Protein AF-A0A7S0TSA9-F1 (afdb_monomer_lite)

Structure (mmCIF, N/CA/C/O backbone):
data_AF-A0A7S0TSA9-F1
#
_entry.id   AF-A0A7S0TSA9-F1
#
loop_
_atom_site.group_PDB
_atom_site.id
_atom_site.type_symbol
_atom_site.label_atom_id
_atom_site.label_alt_id
_atom_site.label_comp_id
_atom_site.label_asym_id
_atom_site.label_entity_id
_atom_site.label_seq_id
_atom_site.pdbx_PDB_ins_code
_atom_site.Cartn_x
_atom_site.Cartn_y
_atom_site.Cartn_z
_atom_site.occupancy
_atom_site.B_iso_or_equiv
_atom_site.auth_seq_id
_atom_site.auth_comp_id
_atom_site.auth_asym_id
_atom_site.auth_atom_id
_atom_site.pdbx_PDB_model_num
ATOM 1 N N . MET A 1 1 ? -2.726 3.132 -4.746 1.00 68.69 1 MET A N 1
ATOM 2 C CA . MET A 1 1 ? -2.697 1.958 -3.833 1.00 68.69 1 MET A CA 1
ATOM 3 C C . MET A 1 1 ? -2.967 2.299 -2.357 1.00 68.69 1 MET A C 1
ATOM 5 O O . MET A 1 1 ? -4.129 2.486 -2.063 1.00 68.69 1 MET A O 1
ATOM 9 N N . VAL A 1 2 ? -2.016 2.410 -1.409 1.00 69.56 2 VAL A N 1
ATOM 10 C CA . VAL A 1 2 ? -2.379 2.446 0.046 1.00 69.56 2 VAL A CA 1
ATOM 11 C C . VAL A 1 2 ? -3.262 3.643 0.455 1.00 69.56 2 VAL A C 1
ATOM 13 O O . VAL A 1 2 ? -4.242 3.458 1.173 1.00 69.56 2 VAL A O 1
ATOM 16 N N . ARG A 1 3 ? -2.975 4.854 -0.052 1.00 72.69 3 ARG A N 1
ATOM 17 C CA . ARG A 1 3 ? -3.843 6.045 0.113 1.00 72.69 3 ARG A CA 1
ATOM 18 C C . ARG A 1 3 ? -5.207 5.902 -0.573 1.00 72.69 3 ARG A C 1
ATOM 20 O O . ARG A 1 3 ? -6.188 6.467 -0.118 1.00 72.69 3 ARG A O 1
ATOM 27 N N . ASP A 1 4 ? -5.217 5.159 -1.669 1.00 67.19 4 ASP A N 1
ATOM 28 C CA . ASP A 1 4 ? -6.322 4.979 -2.614 1.00 67.19 4 ASP A CA 1
ATOM 29 C C . ASP A 1 4 ? -7.367 4.004 -2.048 1.00 67.19 4 ASP A C 1
ATOM 31 O O . ASP A 1 4 ? -8.553 4.297 -1.993 1.00 67.19 4 ASP A O 1
ATOM 35 N N . ALA A 1 5 ? -6.893 2.887 -1.491 1.00 70.94 5 ALA A N 1
ATOM 36 C CA . ALA A 1 5 ? -7.697 1.837 -0.874 1.00 70.94 5 ALA A CA 1
ATOM 37 C C . ALA A 1 5 ? -8.205 2.177 0.542 1.00 70.94 5 ALA A C 1
ATOM 39 O O . ALA A 1 5 ? -8.521 1.275 1.316 1.00 70.94 5 ALA A O 1
ATOM 40 N N . GLY A 1 6 ? -8.205 3.459 0.930 1.00 75.31 6 GLY A N 1
ATOM 41 C CA . GLY A 1 6 ? -8.644 3.910 2.257 1.00 75.31 6 GLY A CA 1
ATOM 42 C C . GLY A 1 6 ? -7.905 3.252 3.433 1.00 75.31 6 GLY A C 1
ATOM 43 O O . GLY A 1 6 ? -8.433 3.193 4.541 1.00 75.31 6 GLY A O 1
ATOM 44 N N . LEU A 1 7 ? -6.701 2.705 3.212 1.00 77.25 7 LEU A N 1
ATOM 45 C CA . LEU A 1 7 ? -5.984 1.934 4.233 1.00 77.25 7 LEU A CA 1
ATOM 46 C C . LEU A 1 7 ? -5.234 2.813 5.239 1.00 77.25 7 LEU A C 1
ATOM 48 O O . LEU A 1 7 ? -4.890 2.313 6.312 1.00 77.25 7 LEU A O 1
ATOM 52 N N . LEU A 1 8 ? -5.007 4.091 4.931 1.00 82.12 8 LEU A N 1
ATOM 53 C CA . LEU A 1 8 ? -4.380 5.037 5.854 1.00 82.12 8 LEU A CA 1
ATOM 54 C C . LEU A 1 8 ? -5.246 5.289 7.092 1.00 82.12 8 LEU A C 1
ATOM 56 O O . LEU A 1 8 ? -6.473 5.263 7.039 1.00 82.12 8 LEU A O 1
ATOM 60 N N . ASP A 1 9 ? -4.579 5.509 8.216 1.00 80.31 9 ASP A N 1
ATOM 61 C CA . ASP A 1 9 ? -5.168 5.622 9.549 1.00 80.31 9 ASP A CA 1
ATOM 62 C C . ASP A 1 9 ? -4.162 6.328 10.491 1.00 80.31 9 ASP A C 1
ATOM 64 O O . ASP A 1 9 ? -3.017 6.581 10.109 1.00 80.31 9 ASP A O 1
ATOM 68 N N . LYS A 1 10 ? -4.554 6.634 11.733 1.00 81.00 10 LYS A N 1
ATOM 69 C CA . LYS A 1 10 ? -3.650 7.153 12.774 1.00 81.00 10 LYS A CA 1
ATOM 70 C C . LYS A 1 10 ? -2.476 6.205 13.076 1.00 81.00 10 LYS A C 1
ATOM 72 O O . LYS A 1 10 ? -1.403 6.691 13.420 1.00 81.00 10 LYS A O 1
ATOM 77 N N . LEU A 1 11 ? -2.662 4.887 12.941 1.00 79.75 11 LEU A N 1
ATOM 78 C CA . LEU A 1 11 ? -1.613 3.870 13.115 1.00 79.75 11 LEU A CA 1
ATOM 79 C C . LEU A 1 11 ? -0.845 3.587 11.814 1.00 79.75 11 LEU A C 1
ATOM 81 O O . LEU A 1 11 ? 0.344 3.283 11.862 1.00 79.75 11 LEU A O 1
ATOM 85 N N . LEU A 1 12 ? -1.508 3.695 10.655 1.00 83.44 12 LEU A N 1
ATOM 86 C CA . LEU A 1 12 ? -0.891 3.544 9.333 1.00 83.44 12 LEU A CA 1
ATOM 87 C C . LEU A 1 12 ? -0.818 4.897 8.614 1.00 83.44 12 LEU A C 1
ATOM 89 O O . LEU A 1 12 ? -1.610 5.197 7.717 1.00 83.44 12 LEU A O 1
ATOM 93 N N . THR A 1 13 ? 0.150 5.715 9.018 1.00 86.31 13 THR A N 1
ATOM 94 C CA . THR A 1 13 ? 0.444 7.001 8.372 1.00 86.31 13 THR A CA 1
ATOM 95 C C . THR A 1 13 ? 1.220 6.807 7.062 1.00 86.31 13 THR A C 1
ATOM 97 O O . THR A 1 13 ? 1.778 5.741 6.806 1.00 86.31 13 THR A O 1
ATOM 100 N N . MET A 1 14 ? 1.318 7.851 6.230 1.00 84.94 14 MET A N 1
ATOM 101 C CA . MET A 1 14 ? 2.156 7.811 5.017 1.00 84.94 14 MET A CA 1
ATOM 102 C C . MET A 1 14 ? 3.634 7.516 5.341 1.00 84.94 14 MET A C 1
ATOM 104 O O . MET A 1 14 ? 4.284 6.786 4.599 1.00 84.94 14 MET A O 1
ATOM 108 N N . THR A 1 15 ? 4.140 8.017 6.473 1.00 88.81 15 THR A N 1
ATOM 109 C CA . THR A 1 15 ? 5.502 7.746 6.959 1.00 88.81 15 THR A CA 1
ATOM 110 C C . THR A 1 15 ? 5.688 6.278 7.344 1.00 88.81 15 THR A C 1
ATOM 112 O O . THR A 1 15 ? 6.703 5.678 7.013 1.00 88.81 15 THR A O 1
ATOM 115 N N . GLU A 1 16 ? 4.695 5.662 7.990 1.00 86.00 16 GLU A N 1
ATOM 116 C CA . GLU A 1 16 ? 4.720 4.228 8.319 1.00 86.00 16 GLU A CA 1
ATOM 117 C C . GLU A 1 16 ? 4.718 3.350 7.059 1.00 86.00 16 GLU A C 1
ATOM 119 O O . GLU A 1 16 ? 5.409 2.334 7.014 1.00 86.00 16 GLU A O 1
ATOM 124 N N . VAL A 1 17 ? 4.001 3.758 6.007 1.00 87.19 17 VAL A N 1
ATOM 125 C CA . VAL A 1 17 ? 4.020 3.067 4.706 1.00 87.19 17 VAL A CA 1
ATOM 126 C C . VAL A 1 17 ? 5.401 3.152 4.046 1.00 87.19 17 VAL A C 1
ATOM 128 O O . VAL A 1 17 ? 5.871 2.145 3.516 1.00 87.19 17 VAL A O 1
ATOM 131 N N . ASP A 1 18 ? 6.078 4.303 4.114 1.00 86.81 18 ASP A N 1
ATOM 132 C CA . ASP A 1 18 ? 7.449 4.455 3.600 1.00 86.81 18 ASP A CA 1
ATOM 133 C C . ASP A 1 18 ? 8.474 3.641 4.412 1.00 86.81 18 ASP A C 1
ATOM 135 O O . ASP A 1 18 ? 9.325 2.962 3.836 1.00 86.81 18 ASP A O 1
ATOM 139 N N . LEU A 1 19 ? 8.335 3.598 5.742 1.00 89.56 19 LEU A N 1
ATOM 140 C CA . LEU A 1 19 ? 9.158 2.749 6.612 1.00 89.56 19 LEU A CA 1
ATOM 141 C C . LEU A 1 19 ? 8.955 1.251 6.328 1.00 89.56 19 LEU A C 1
ATOM 143 O O . LEU A 1 19 ? 9.921 0.489 6.364 1.00 89.56 19 LEU A O 1
ATOM 147 N N . ILE A 1 20 ? 7.729 0.815 6.016 1.00 89.81 20 ILE A N 1
ATOM 148 C CA . ILE A 1 20 ? 7.450 -0.565 5.587 1.00 89.81 20 ILE A CA 1
ATOM 149 C C . ILE A 1 20 ? 8.078 -0.836 4.212 1.00 89.81 20 ILE A C 1
ATOM 151 O O . ILE A 1 20 ? 8.784 -1.832 4.061 1.00 89.81 20 ILE A O 1
ATOM 155 N N . PHE A 1 21 ? 7.905 0.059 3.233 1.00 87.56 21 PHE A N 1
ATOM 156 C CA . PHE A 1 21 ? 8.547 -0.054 1.915 1.00 87.56 21 PHE A CA 1
ATOM 157 C C . PHE A 1 21 ? 10.079 -0.132 2.026 1.00 87.56 21 PHE A C 1
ATOM 159 O O . PHE A 1 21 ? 10.722 -0.955 1.373 1.00 87.56 21 PHE A O 1
ATOM 166 N N . THR A 1 22 ? 10.662 0.682 2.907 1.00 88.75 22 THR A N 1
ATOM 167 C CA . THR A 1 22 ? 12.103 0.731 3.161 1.00 88.75 22 THR A CA 1
ATOM 168 C C . THR A 1 22 ? 12.631 -0.496 3.913 1.00 88.75 22 THR A C 1
ATOM 170 O O . THR A 1 22 ? 13.815 -0.796 3.785 1.00 88.75 22 THR A O 1
ATOM 173 N N . ARG A 1 23 ? 11.777 -1.247 4.625 1.00 88.38 23 ARG A N 1
ATOM 174 C CA . ARG A 1 23 ? 12.129 -2.547 5.226 1.00 88.38 23 ARG A CA 1
ATOM 175 C C . ARG A 1 23 ? 12.108 -3.708 4.231 1.00 88.38 23 ARG A C 1
ATOM 177 O O . ARG A 1 23 ? 12.999 -4.543 4.300 1.00 88.38 23 ARG A O 1
ATOM 184 N N . VAL A 1 24 ? 11.125 -3.765 3.328 1.00 89.31 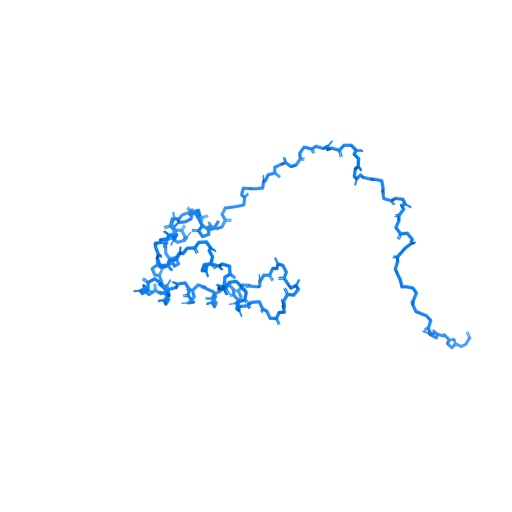24 VAL A N 1
ATOM 185 C CA . VAL A 1 24 ? 10.964 -4.915 2.408 1.00 89.31 24 VAL A CA 1
ATOM 186 C C . VAL A 1 24 ? 11.846 -4.834 1.154 1.00 89.31 24 VAL A C 1
ATOM 188 O O . VAL A 1 24 ? 12.058 -5.841 0.475 1.00 89.31 24 VAL A O 1
ATOM 191 N N . LYS A 1 25 ? 12.366 -3.649 0.795 1.00 86.44 25 LYS A N 1
ATOM 192 C CA . LYS A 1 25 ? 13.327 -3.515 -0.315 1.00 86.44 25 LYS A CA 1
ATOM 193 C C . LYS A 1 25 ? 14.679 -4.121 0.083 1.00 86.44 25 LYS A C 1
ATOM 195 O O . LYS A 1 25 ? 15.231 -3.790 1.126 1.00 86.44 25 LYS A O 1
ATOM 200 N N . THR A 1 26 ? 15.243 -4.985 -0.760 1.00 80.56 26 THR A N 1
ATOM 201 C CA . THR A 1 26 ? 16.493 -5.711 -0.456 1.00 80.56 26 THR A CA 1
ATOM 202 C C . THR A 1 26 ? 17.752 -4.870 -0.661 1.00 80.56 26 THR A C 1
ATOM 204 O O . THR A 1 26 ? 18.837 -5.278 -0.258 1.00 80.56 26 THR A O 1
ATOM 207 N N . SER A 1 27 ? 17.634 -3.683 -1.262 1.00 80.06 27 SER A N 1
ATOM 208 C CA . SER A 1 27 ? 18.714 -2.698 -1.330 1.00 80.06 27 SER A CA 1
ATOM 209 C C . SER A 1 27 ? 18.170 -1.275 -1.244 1.00 80.06 27 SER A C 1
ATOM 211 O O . SER A 1 27 ? 17.156 -0.944 -1.863 1.00 80.06 27 SER A O 1
ATOM 213 N N . SER A 1 28 ? 18.874 -0.403 -0.516 1.00 72.50 28 SER A N 1
ATOM 214 C CA . SER A 1 28 ? 18.513 1.007 -0.317 1.00 72.50 28 SER A CA 1
ATOM 215 C C . SER A 1 28 ? 18.241 1.759 -1.624 1.00 72.50 28 SER A C 1
ATOM 217 O O . SER A 1 28 ? 17.332 2.593 -1.664 1.00 72.50 28 SER A O 1
ATOM 219 N N . SER A 1 29 ? 18.980 1.420 -2.686 1.00 77.69 29 SER A N 1
ATOM 220 C CA . SER A 1 29 ? 18.908 2.036 -4.018 1.00 77.69 29 SER A CA 1
ATOM 221 C C . SER A 1 29 ? 17.734 1.550 -4.880 1.00 77.69 29 SER A C 1
ATOM 223 O O . SER A 1 29 ? 17.458 2.145 -5.924 1.00 77.69 29 SER A O 1
ATOM 225 N N . GLN A 1 30 ? 17.024 0.488 -4.481 1.00 78.75 30 GLN A N 1
ATOM 226 C CA . GLN A 1 30 ? 15.856 -0.002 -5.216 1.00 78.75 30 GLN A CA 1
ATOM 227 C C . GLN A 1 30 ? 14.673 0.967 -5.068 1.00 78.75 30 GLN A C 1
ATOM 229 O O . GLN A 1 30 ? 14.189 1.237 -3.970 1.00 78.75 30 GLN A O 1
ATOM 234 N N . ARG A 1 31 ? 14.172 1.456 -6.209 1.00 81.38 31 ARG A N 1
ATOM 235 C CA . ARG A 1 31 ? 12.978 2.321 -6.315 1.00 81.38 31 ARG A CA 1
ATOM 236 C C . ARG A 1 31 ? 11.679 1.538 -6.570 1.00 81.38 31 ARG A C 1
ATOM 238 O O . ARG A 1 31 ? 10.639 2.133 -6.833 1.00 81.38 31 ARG A O 1
ATOM 245 N N . ARG A 1 32 ? 11.745 0.204 -6.562 1.00 81.00 32 ARG A N 1
ATOM 246 C CA . ARG A 1 32 ? 10.651 -0.739 -6.842 1.00 81.00 32 ARG A CA 1
ATOM 247 C C . ARG A 1 32 ? 10.822 -1.989 -5.982 1.00 81.00 32 ARG A C 1
ATOM 249 O O . ARG A 1 32 ? 11.948 -2.332 -5.637 1.00 81.00 32 ARG A O 1
ATOM 256 N N . ILE A 1 33 ? 9.714 -2.669 -5.705 1.00 83.38 33 ILE A N 1
ATOM 257 C CA . ILE A 1 33 ? 9.664 -3.963 -5.013 1.00 83.38 33 ILE A CA 1
ATOM 258 C C . ILE A 1 33 ? 8.970 -4.999 -5.906 1.00 83.38 33 ILE A C 1
ATOM 260 O O . ILE A 1 33 ? 8.102 -4.648 -6.708 1.00 83.38 33 ILE A O 1
ATOM 264 N N . ALA A 1 34 ? 9.364 -6.264 -5.783 1.00 85.06 34 ALA A N 1
ATOM 265 C CA . ALA A 1 34 ? 8.738 -7.394 -6.463 1.00 85.06 34 ALA A CA 1
ATOM 266 C C . ALA A 1 34 ? 7.450 -7.847 -5.748 1.00 85.06 34 ALA A C 1
ATOM 268 O O . ALA A 1 34 ? 7.196 -7.487 -4.598 1.00 85.06 34 ALA A O 1
ATOM 269 N N . TYR A 1 35 ? 6.650 -8.693 -6.405 1.00 81.19 35 TYR A N 1
ATOM 270 C CA . TYR A 1 35 ? 5.378 -9.182 -5.853 1.00 81.19 35 TYR A CA 1
ATOM 271 C C . TYR A 1 35 ? 5.532 -9.902 -4.498 1.00 81.19 35 TYR A C 1
ATOM 273 O O . TYR A 1 35 ? 4.721 -9.688 -3.603 1.00 81.19 35 TYR A O 1
ATOM 281 N N . ALA A 1 36 ? 6.607 -10.673 -4.296 1.00 84.44 36 ALA A N 1
ATOM 282 C CA . ALA A 1 36 ? 6.891 -11.322 -3.010 1.00 84.44 36 ALA A CA 1
ATOM 283 C C . ALA A 1 36 ? 7.123 -10.305 -1.869 1.00 84.44 36 ALA A C 1
ATOM 285 O O . ALA A 1 36 ? 6.495 -10.399 -0.819 1.00 84.44 36 ALA A O 1
ATOM 286 N N . GLN A 1 37 ? 7.945 -9.277 -2.111 1.00 85.62 37 GLN A N 1
ATOM 287 C CA . GLN A 1 37 ? 8.185 -8.174 -1.166 1.00 85.62 37 GLN A CA 1
ATOM 288 C C . GLN A 1 37 ? 6.911 -7.348 -0.911 1.00 85.62 37 GLN A C 1
ATOM 290 O O . GLN A 1 37 ? 6.715 -6.805 0.172 1.00 85.62 37 GLN A O 1
ATOM 295 N N . PHE A 1 38 ? 6.015 -7.262 -1.898 1.00 85.38 38 PHE A N 1
ATOM 296 C CA . PHE A 1 38 ? 4.709 -6.630 -1.728 1.00 85.38 38 PHE A CA 1
ATOM 297 C C . PHE A 1 38 ? 3.769 -7.452 -0.823 1.00 85.38 38 PHE A C 1
ATOM 299 O O . PHE A 1 38 ? 3.086 -6.869 0.019 1.00 85.38 38 PHE A O 1
ATOM 306 N N . LEU A 1 39 ? 3.764 -8.787 -0.925 1.00 85.94 39 LEU A N 1
ATOM 307 C CA . LEU A 1 39 ? 3.031 -9.651 0.013 1.00 85.94 39 LEU A CA 1
ATOM 308 C C . LEU A 1 39 ? 3.578 -9.529 1.448 1.00 85.94 39 LEU A C 1
ATOM 310 O O . LEU A 1 39 ? 2.800 -9.425 2.396 1.00 85.94 39 LEU A O 1
ATOM 314 N N . GLU A 1 40 ? 4.901 -9.458 1.608 1.00 89.06 40 GLU A N 1
ATOM 315 C CA . GLU A 1 40 ? 5.558 -9.201 2.899 1.00 89.06 40 GLU A CA 1
ATOM 316 C C . GLU A 1 40 ? 5.168 -7.826 3.478 1.00 89.06 40 GLU A C 1
ATOM 318 O O . GLU A 1 40 ? 4.773 -7.720 4.644 1.00 89.06 40 GLU A O 1
ATOM 323 N N . ALA A 1 41 ? 5.153 -6.779 2.644 1.00 89.06 41 ALA A N 1
ATOM 324 C CA . ALA A 1 41 ? 4.695 -5.444 3.033 1.00 89.06 41 ALA A CA 1
ATOM 325 C C . ALA A 1 41 ? 3.231 -5.438 3.499 1.00 89.06 41 ALA A C 1
ATOM 327 O O . ALA A 1 41 ? 2.907 -4.773 4.485 1.00 89.06 41 ALA A O 1
ATOM 328 N N . LEU A 1 42 ? 2.347 -6.199 2.844 1.00 87.00 42 LEU A N 1
ATOM 329 C CA . LEU A 1 42 ? 0.960 -6.365 3.292 1.00 87.00 42 LEU A CA 1
ATOM 330 C C . LEU A 1 42 ? 0.872 -7.064 4.655 1.00 87.00 42 LEU A C 1
ATOM 332 O O . LEU A 1 42 ? 0.042 -6.670 5.475 1.00 87.00 42 LEU A O 1
ATOM 336 N N . GLY A 1 43 ? 1.751 -8.031 4.934 1.00 88.56 43 GLY A N 1
ATOM 337 C CA . GLY A 1 43 ? 1.905 -8.627 6.264 1.00 88.56 43 GLY A CA 1
ATOM 338 C C . GLY A 1 43 ? 2.275 -7.587 7.327 1.00 88.56 43 GLY A C 1
ATOM 339 O O . GLY A 1 43 ? 1.618 -7.498 8.366 1.00 88.56 43 GLY A O 1
ATOM 340 N N . HIS A 1 44 ? 3.258 -6.727 7.048 1.00 89.25 44 HIS A N 1
ATOM 341 C CA . HIS A 1 44 ? 3.627 -5.632 7.953 1.00 89.25 44 HIS A CA 1
ATOM 342 C C . HIS A 1 44 ? 2.502 -4.599 8.147 1.00 89.25 44 HIS A C 1
ATOM 344 O O . HIS A 1 44 ? 2.263 -4.171 9.278 1.00 89.25 44 HIS A O 1
ATOM 350 N N . VAL A 1 45 ? 1.768 -4.235 7.088 1.00 86.88 45 VAL A N 1
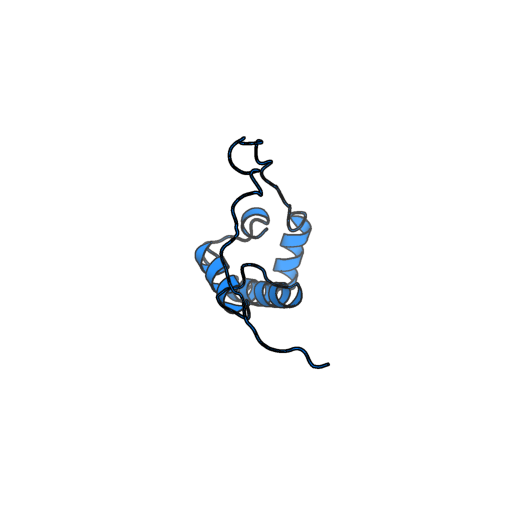ATOM 351 C CA . VAL A 1 45 ? 0.589 -3.349 7.175 1.00 86.88 45 VAL A CA 1
ATOM 352 C C . VAL A 1 45 ? -0.516 -3.977 8.034 1.00 86.88 45 VAL A C 1
ATOM 354 O O . VAL A 1 45 ? -1.115 -3.289 8.862 1.00 86.88 45 VAL A O 1
ATOM 357 N N . ALA A 1 46 ? -0.764 -5.279 7.879 1.00 88.25 46 ALA A N 1
ATOM 358 C CA . ALA A 1 46 ? -1.752 -6.027 8.652 1.00 88.25 46 ALA A CA 1
ATOM 359 C C . ALA A 1 46 ? -1.422 -6.030 10.153 1.00 88.25 46 ALA A C 1
ATOM 361 O O . ALA A 1 46 ? -2.257 -5.627 10.968 1.00 88.25 46 ALA A O 1
ATOM 362 N N . VAL A 1 47 ? -0.171 -6.353 10.506 1.00 88.19 47 VAL A N 1
ATOM 363 C CA . VAL A 1 47 ? 0.342 -6.258 11.884 1.00 88.19 47 VAL A CA 1
ATOM 364 C C . VAL A 1 47 ? 0.212 -4.830 12.423 1.00 88.19 47 VAL A C 1
ATOM 366 O O . VAL A 1 47 ? -0.279 -4.644 13.536 1.00 88.19 47 VAL A O 1
ATOM 369 N N . ARG A 1 48 ? 0.577 -3.803 11.640 1.00 85.81 48 ARG A N 1
ATOM 370 C CA . ARG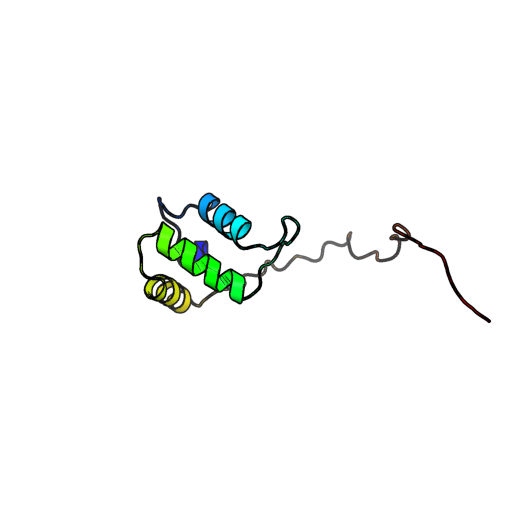 A 1 48 ? 0.542 -2.398 12.089 1.00 85.81 48 ARG A CA 1
ATOM 371 C C . ARG A 1 48 ? -0.875 -1.869 12.334 1.00 85.81 48 ARG A C 1
ATOM 373 O O . ARG A 1 48 ? -1.049 -1.031 13.214 1.00 85.81 48 ARG A O 1
ATOM 380 N N . LYS A 1 49 ? -1.880 -2.380 11.611 1.00 82.69 49 LYS A N 1
ATOM 381 C CA . LYS A 1 49 ? -3.309 -2.080 11.834 1.00 82.69 49 LYS A CA 1
ATOM 382 C C . LYS A 1 49 ? -4.017 -3.049 12.794 1.00 82.69 49 LYS A C 1
ATOM 384 O O . LYS A 1 49 ? -5.226 -2.916 12.968 1.00 82.69 49 LYS A O 1
ATOM 389 N N . ALA A 1 50 ? -3.311 -4.029 13.367 1.00 85.69 50 ALA A N 1
ATOM 390 C CA . ALA A 1 50 ? -3.887 -5.127 14.153 1.00 85.69 50 ALA A CA 1
ATOM 391 C C . ALA A 1 50 ? -5.080 -5.833 13.458 1.00 85.69 50 ALA A C 1
ATOM 393 O O . ALA A 1 50 ? -6.044 -6.245 14.104 1.00 85.69 50 ALA A O 1
ATOM 394 N N . GLN A 1 51 ? -5.029 -5.964 12.127 1.00 83.88 51 GLN A N 1
ATOM 395 C CA . GLN A 1 51 ? -6.044 -6.657 11.321 1.00 83.88 51 GLN A CA 1
ATOM 396 C C . GLN A 1 51 ? -5.430 -7.909 10.674 1.00 83.88 51 GLN A C 1
ATOM 398 O O . GLN A 1 51 ? -4.254 -7.881 10.316 1.00 83.88 51 GLN A O 1
ATOM 403 N N . PRO A 1 52 ? -6.186 -9.001 10.458 1.00 85.12 52 PRO A N 1
ATOM 404 C CA . PRO A 1 52 ? -5.684 -10.138 9.691 1.00 85.12 52 PRO A CA 1
ATOM 405 C C . PRO A 1 52 ? -5.416 -9.730 8.235 1.00 85.12 52 PRO A C 1
ATOM 407 O O . PRO A 1 52 ? -6.203 -8.993 7.635 1.00 85.12 52 PRO A O 1
ATOM 410 N N . ALA A 1 53 ? -4.332 -10.240 7.643 1.00 82.88 53 ALA A N 1
ATOM 411 C CA . ALA A 1 53 ? -3.890 -9.846 6.300 1.00 82.88 53 ALA A CA 1
ATOM 412 C C . ALA A 1 53 ? -4.966 -10.049 5.217 1.00 82.88 53 ALA A C 1
ATOM 414 O O . ALA A 1 53 ? -5.090 -9.216 4.324 1.00 82.88 53 ALA A O 1
ATOM 415 N N . ALA A 1 54 ? -5.808 -11.080 5.349 1.00 83.69 54 ALA A N 1
ATOM 416 C CA . ALA A 1 54 ? -6.952 -11.310 4.466 1.00 83.69 54 ALA A CA 1
ATOM 417 C C . ALA A 1 54 ? -7.909 -10.101 4.390 1.00 83.69 54 ALA A C 1
ATOM 419 O O . ALA A 1 54 ? -8.318 -9.728 3.300 1.00 83.69 54 ALA A O 1
ATOM 420 N N . VAL A 1 55 ? -8.196 -9.429 5.513 1.00 83.00 55 VAL A N 1
ATOM 421 C CA . VAL A 1 55 ? -9.069 -8.235 5.554 1.00 83.00 55 VAL A CA 1
ATOM 422 C C . VAL A 1 55 ? -8.374 -6.996 4.975 1.00 83.00 55 VAL A C 1
ATOM 424 O O . VAL A 1 55 ? -9.036 -6.089 4.475 1.00 83.00 55 VAL A O 1
ATOM 427 N N . VAL A 1 56 ? -7.039 -6.937 5.011 1.00 82.38 56 VAL A N 1
ATOM 428 C CA . VAL A 1 56 ? -6.275 -5.873 4.335 1.00 82.38 56 VAL A CA 1
ATOM 429 C C . VAL A 1 56 ? -6.280 -6.085 2.820 1.00 82.38 56 VAL A C 1
ATOM 431 O O . VAL A 1 56 ? -6.486 -5.123 2.083 1.00 82.38 56 VAL A O 1
ATOM 434 N N . VAL A 1 57 ? -6.104 -7.330 2.362 1.00 82.94 57 VAL A N 1
ATOM 435 C CA . VAL A 1 57 ? -6.175 -7.717 0.942 1.00 82.94 57 VAL A CA 1
ATOM 436 C C . VAL A 1 57 ? -7.581 -7.512 0.382 1.00 82.94 57 VAL A C 1
ATOM 438 O O . VAL A 1 57 ? -7.717 -6.891 -0.666 1.00 82.94 57 VAL A O 1
ATOM 441 N N . ASP A 1 58 ? -8.619 -7.957 1.089 1.00 82.81 58 ASP A N 1
ATOM 442 C CA . ASP A 1 58 ? -10.023 -7.824 0.685 1.00 82.81 58 ASP A CA 1
ATOM 443 C C . ASP A 1 58 ? -10.435 -6.357 0.469 1.00 82.81 58 ASP A C 1
ATOM 445 O O . ASP A 1 58 ? -10.960 -6.005 -0.589 1.00 82.81 58 ASP A O 1
ATOM 449 N N . LYS A 1 59 ? -10.072 -5.463 1.401 1.00 80.62 59 LYS A N 1
ATOM 450 C CA . LYS A 1 59 ? -10.242 -4.007 1.237 1.00 80.62 59 LYS A CA 1
ATOM 451 C C . LYS A 1 59 ? -9.487 -3.462 0.023 1.00 80.62 59 LYS A C 1
ATOM 453 O O . LYS A 1 59 ? -9.980 -2.566 -0.655 1.00 80.62 59 LYS A O 1
ATOM 458 N N . LEU A 1 60 ? -8.298 -3.996 -0.261 1.00 79.31 60 LEU A N 1
ATOM 459 C CA . LEU A 1 60 ? -7.476 -3.582 -1.399 1.00 79.31 60 LEU A CA 1
ATOM 460 C C . LEU A 1 60 ? -8.045 -4.036 -2.748 1.00 79.31 60 LEU A C 1
ATOM 462 O O . LEU A 1 60 ? -7.989 -3.277 -3.713 1.00 79.31 60 LEU A O 1
ATOM 466 N N . VAL A 1 61 ? -8.607 -5.244 -2.813 1.00 81.19 61 VAL A N 1
ATOM 467 C CA . VAL A 1 61 ? -9.308 -5.766 -3.995 1.00 81.19 61 VAL A CA 1
ATOM 468 C C . VAL A 1 61 ? -10.622 -5.009 -4.202 1.00 81.19 61 VAL A C 1
ATOM 470 O O . VAL A 1 61 ? -10.883 -4.537 -5.306 1.00 81.19 61 VAL A O 1
ATOM 473 N N . SER A 1 62 ? -11.390 -4.791 -3.130 1.00 77.94 62 SER A N 1
ATOM 474 C CA . SER A 1 62 ? -12.647 -4.028 -3.147 1.00 77.94 62 SER A CA 1
ATOM 475 C C . SER A 1 62 ? -12.468 -2.562 -3.565 1.00 77.94 62 SER A C 1
ATOM 477 O O . SER A 1 62 ? -13.376 -1.974 -4.142 1.00 77.94 62 SER A O 1
ATOM 479 N N . ALA A 1 63 ? -11.287 -1.976 -3.341 1.00 73.56 63 ALA A N 1
ATOM 480 C CA . ALA A 1 63 ? -10.920 -0.646 -3.838 1.00 73.56 63 ALA A CA 1
ATOM 481 C C . ALA A 1 63 ? -10.532 -0.602 -5.338 1.00 73.56 63 ALA A C 1
ATOM 483 O O . ALA A 1 63 ? -10.09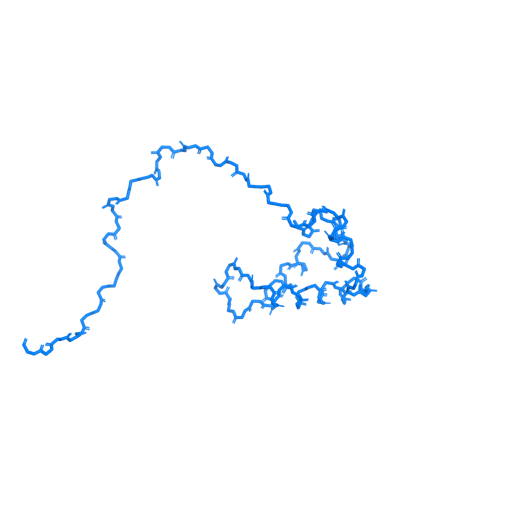7 0.437 -5.839 1.00 73.56 63 ALA A O 1
ATOM 484 N N . GLY A 1 64 ? -10.635 -1.720 -6.065 1.00 69.62 64 GLY A N 1
ATOM 485 C CA . GLY A 1 64 ? -10.183 -1.827 -7.456 1.00 69.62 64 GLY A CA 1
ATOM 486 C C . GLY A 1 64 ? -8.669 -2.022 -7.610 1.00 69.62 64 GLY A C 1
ATOM 487 O O . GLY A 1 64 ? -8.134 -1.849 -8.704 1.00 69.62 64 GLY A O 1
ATOM 488 N N . GLY A 1 65 ? -7.958 -2.391 -6.539 1.00 66.06 65 GLY A N 1
ATOM 489 C CA . GLY A 1 65 ? -6.533 -2.719 -6.581 1.00 66.06 65 GLY A CA 1
ATOM 490 C C . GLY A 1 65 ? -5.597 -1.507 -6.748 1.00 66.06 65 GLY A C 1
ATOM 491 O O . GLY A 1 65 ? -5.898 -0.395 -6.309 1.00 66.06 65 GLY A O 1
ATOM 492 N N . PRO A 1 66 ? -4.391 -1.702 -7.316 1.00 63.47 66 PRO A N 1
ATOM 493 C CA . PRO A 1 66 ? -3.440 -0.623 -7.558 1.00 63.47 66 PRO A CA 1
ATOM 494 C C . PRO A 1 66 ? -3.815 0.169 -8.819 1.00 63.47 66 PRO A C 1
ATOM 496 O O . PRO A 1 66 ? -3.216 -0.027 -9.875 1.00 63.47 66 PRO A O 1
ATOM 499 N N . GLN A 1 67 ? -4.770 1.095 -8.712 1.00 55.28 67 GLN A N 1
ATOM 500 C CA . GLN A 1 67 ? -5.112 1.969 -9.837 1.00 55.28 67 GLN A CA 1
ATOM 501 C C . GLN A 1 67 ? -3.906 2.842 -10.229 1.00 55.28 67 GLN A C 1
ATOM 503 O O . GLN A 1 67 ? -3.389 3.632 -9.432 1.00 55.28 67 GLN A O 1
ATOM 508 N N . PHE A 1 68 ? -3.429 2.672 -11.466 1.00 46.78 68 PHE A N 1
ATOM 509 C CA . PHE A 1 68 ? -2.368 3.493 -12.045 1.00 46.78 68 PHE A CA 1
ATOM 510 C C . PHE A 1 68 ? -2.981 4.741 -12.683 1.00 46.78 68 PHE A C 1
ATOM 512 O O . PHE A 1 68 ? -3.161 4.822 -13.897 1.00 46.78 68 PHE A O 1
ATOM 519 N N . TYR A 1 69 ? -3.275 5.739 -11.849 1.00 46.31 69 TYR A N 1
ATOM 520 C CA . TYR A 1 69 ? -3.487 7.111 -12.308 1.00 46.31 69 TYR A CA 1
ATOM 521 C C . TYR A 1 69 ? -2.152 7.703 -12.773 1.00 46.31 69 TYR A C 1
ATOM 523 O O . TYR A 1 69 ? -1.509 8.483 -12.068 1.00 46.31 69 TYR A O 1
ATOM 531 N N . GLY A 1 7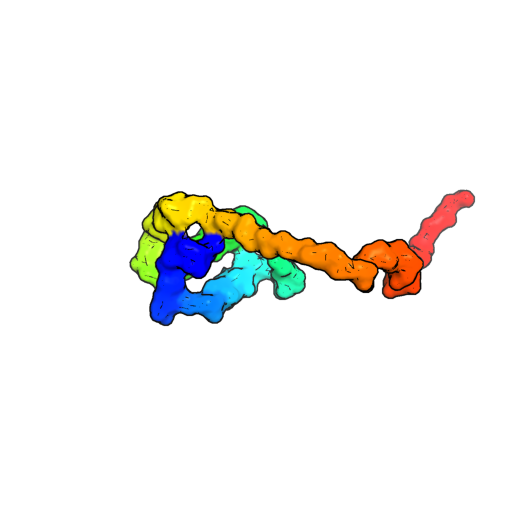0 ? -1.704 7.284 -13.956 1.00 41.88 70 GLY A N 1
ATOM 532 C CA . GLY A 1 70 ? -0.563 7.889 -14.624 1.00 41.88 70 GLY A CA 1
ATOM 533 C C . GLY A 1 70 ? -0.881 9.342 -14.957 1.00 41.88 70 GLY A C 1
ATOM 534 O O . GLY A 1 70 ? -1.765 9.613 -15.766 1.00 41.88 70 GLY A O 1
ATOM 535 N N . THR A 1 71 ? -0.154 10.281 -14.354 1.00 49.56 71 THR A N 1
ATOM 536 C CA . THR A 1 71 ? -0.128 11.666 -14.829 1.00 49.56 71 THR A CA 1
ATOM 537 C C . THR A 1 71 ? 0.377 11.665 -16.266 1.00 49.56 71 THR A C 1
ATOM 539 O O . THR A 1 71 ? 1.543 11.341 -16.504 1.00 49.56 71 THR A O 1
ATOM 542 N N . ILE A 1 72 ? -0.494 12.016 -17.214 1.00 48.06 72 ILE A N 1
ATOM 543 C CA . ILE A 1 72 ? -0.101 12.253 -18.603 1.00 48.06 72 ILE A CA 1
ATOM 544 C C . ILE A 1 72 ? 0.853 13.447 -18.579 1.00 48.06 72 ILE A C 1
ATOM 546 O O . ILE A 1 72 ? 0.436 14.573 -18.322 1.00 48.06 72 ILE A O 1
ATOM 550 N N . ALA A 1 73 ? 2.144 13.189 -18.776 1.00 44.28 73 ALA A N 1
ATOM 551 C CA . ALA A 1 73 ? 3.137 14.245 -18.857 1.00 44.28 73 ALA A CA 1
ATOM 552 C C . ALA A 1 73 ? 2.947 14.989 -20.184 1.00 44.28 73 ALA A C 1
ATOM 554 O O . ALA A 1 73 ? 3.144 14.412 -21.254 1.00 44.28 73 ALA A O 1
ATOM 555 N N . GLU A 1 74 ? 2.553 16.260 -20.116 1.00 49.53 74 GLU A N 1
ATOM 556 C CA . GLU A 1 74 ? 2.492 17.117 -21.299 1.00 49.53 74 GLU A CA 1
ATOM 557 C C . GLU A 1 74 ? 3.887 17.254 -21.928 1.00 49.53 74 GLU A C 1
ATOM 559 O O . GLU A 1 74 ? 4.901 17.349 -21.228 1.00 49.53 74 GLU A O 1
ATOM 564 N N . ALA A 1 75 ? 3.938 17.233 -23.262 1.00 42.47 75 ALA A N 1
ATOM 565 C CA . ALA A 1 75 ? 5.167 17.072 -24.035 1.00 42.47 75 ALA A CA 1
ATOM 566 C C . ALA A 1 75 ? 6.049 18.338 -24.026 1.00 42.47 75 ALA A C 1
ATOM 568 O O . ALA A 1 75 ? 6.105 19.100 -24.993 1.00 42.47 75 ALA A O 1
ATOM 569 N N . ASN A 1 76 ? 6.763 18.563 -22.921 1.00 47.12 76 ASN A N 1
ATOM 570 C CA . ASN A 1 76 ? 7.689 19.682 -22.781 1.00 47.12 76 ASN A CA 1
ATOM 571 C C . ASN A 1 76 ? 8.945 19.492 -23.649 1.00 47.12 76 ASN A C 1
ATOM 573 O O . ASN A 1 76 ? 9.740 18.574 -23.459 1.00 47.12 76 ASN A O 1
ATOM 577 N N . LYS A 1 77 ? 9.130 20.426 -24.588 1.00 51.12 77 LYS A N 1
ATOM 578 C CA . LYS A 1 77 ? 10.041 20.371 -25.749 1.00 51.12 77 LYS A CA 1
ATOM 579 C C . LYS A 1 77 ? 11.552 20.299 -25.437 1.00 51.12 77 LYS A C 1
ATOM 581 O O . LYS A 1 77 ? 12.353 20.236 -26.360 1.00 51.12 77 LYS A O 1
ATOM 586 N N . PHE A 1 78 ? 11.959 20.313 -24.168 1.00 52.03 78 PHE A N 1
ATOM 587 C CA . PHE A 1 78 ? 13.356 20.485 -23.738 1.00 52.03 78 PHE A CA 1
ATOM 588 C C . PHE A 1 78 ? 14.060 19.199 -23.254 1.00 52.03 78 PHE A C 1
ATOM 590 O O . PHE A 1 78 ? 15.156 19.282 -22.704 1.00 52.03 78 PHE A O 1
ATOM 597 N N . HIS A 1 79 ? 13.465 18.013 -23.447 1.00 50.38 79 HIS A N 1
ATOM 598 C CA . HIS A 1 79 ? 13.992 16.751 -22.893 1.00 50.38 79 HIS A CA 1
ATOM 599 C C . HIS A 1 79 ? 14.137 15.569 -23.875 1.00 50.38 79 HIS A C 1
ATOM 601 O O . HIS A 1 79 ? 14.424 14.465 -23.419 1.00 50.38 79 HIS A O 1
ATOM 607 N N . ASP A 1 80 ? 13.999 15.762 -25.195 1.00 50.03 80 ASP A N 1
ATOM 608 C CA . ASP A 1 80 ? 14.179 14.667 -26.179 1.00 50.03 80 ASP A CA 1
ATOM 609 C C . ASP A 1 80 ? 15.517 14.697 -26.949 1.00 50.03 80 ASP A C 1
ATOM 611 O O . ASP A 1 80 ? 15.733 13.887 -27.849 1.00 50.03 80 ASP A O 1
ATOM 615 N N . ASP A 1 81 ? 16.451 15.583 -26.586 1.00 47.22 81 ASP A N 1
ATOM 616 C CA . ASP A 1 81 ? 17.748 15.697 -27.268 1.00 47.22 81 ASP A CA 1
ATOM 617 C C . ASP A 1 81 ? 18.740 14.605 -26.811 1.00 47.22 81 ASP A C 1
ATOM 619 O O . ASP A 1 81 ? 19.619 14.797 -25.969 1.00 47.22 81 ASP A O 1
ATOM 623 N N . LYS A 1 82 ? 18.557 13.400 -27.363 1.00 55.00 82 LYS A N 1
ATOM 624 C CA . LYS A 1 82 ? 19.351 12.176 -27.122 1.00 55.00 82 LYS A CA 1
ATOM 625 C C . LYS A 1 82 ? 20.744 12.214 -27.786 1.00 55.00 82 LYS A C 1
ATOM 627 O O . LYS A 1 82 ? 21.203 11.210 -28.325 1.00 55.00 82 LYS A O 1
ATOM 632 N N . SER A 1 83 ? 21.412 13.368 -27.766 1.00 54.81 83 SER A N 1
ATOM 633 C CA . SER A 1 83 ? 22.670 13.623 -28.487 1.00 54.81 83 SER A CA 1
ATOM 634 C C . SER A 1 83 ? 23.911 13.771 -27.594 1.00 54.81 83 SER A C 1
ATOM 636 O O . SER A 1 83 ? 25.013 13.475 -28.051 1.00 54.81 83 SER A O 1
ATOM 638 N N . LEU A 1 84 ? 23.764 14.175 -26.322 1.00 46.91 84 LEU A N 1
ATOM 639 C CA . LEU A 1 84 ? 24.884 14.536 -25.432 1.00 46.91 84 LEU A CA 1
ATOM 640 C C . LEU A 1 84 ? 24.937 13.707 -24.125 1.00 46.91 84 LEU A C 1
ATOM 642 O O . LEU A 1 84 ? 24.771 14.227 -23.023 1.00 46.91 84 LEU A O 1
ATOM 646 N N . TYR A 1 85 ? 25.218 12.401 -24.230 1.00 41.44 85 TYR A N 1
ATOM 647 C CA . TYR A 1 85 ? 25.592 11.564 -23.070 1.00 41.44 85 TYR A CA 1
ATOM 648 C C . TYR A 1 85 ? 26.831 10.684 -23.326 1.00 41.44 85 TYR A C 1
ATOM 650 O O . TYR A 1 85 ? 26.873 9.496 -23.017 1.00 41.44 85 TYR A O 1
ATOM 658 N N . THR A 1 86 ? 27.887 11.279 -23.880 1.00 53.44 86 THR A N 1
ATOM 659 C CA . THR A 1 86 ? 29.2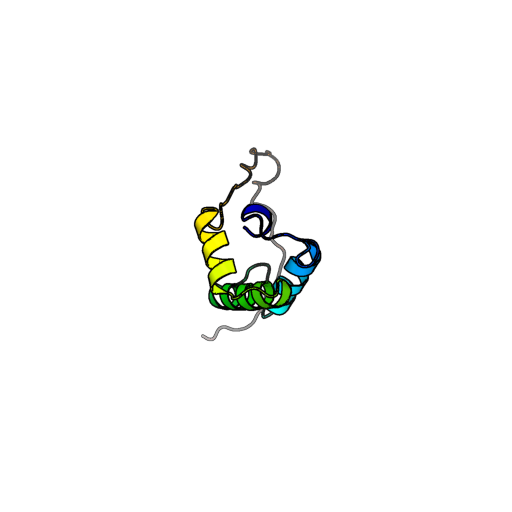35 10.688 -23.895 1.00 53.44 86 THR A CA 1
ATOM 660 C C . THR A 1 86 ? 29.891 10.885 -22.523 1.00 53.44 86 THR A C 1
ATOM 662 O O . THR A 1 86 ? 30.674 11.820 -22.347 1.00 53.44 86 THR A O 1
ATOM 665 N N . GLY A 1 87 ? 29.511 10.085 -21.515 1.00 57.16 87 GLY A N 1
ATOM 666 C CA . GLY A 1 87 ? 29.814 10.478 -20.133 1.00 57.16 87 GLY A CA 1
ATOM 667 C C . GLY A 1 87 ? 29.669 9.468 -18.994 1.00 57.16 87 GLY A C 1
ATOM 668 O O . GLY A 1 87 ? 29.366 9.920 -17.895 1.00 57.16 87 GLY A O 1
ATOM 669 N N . MET A 1 88 ? 29.918 8.162 -19.185 1.00 42.06 88 MET A N 1
ATOM 670 C CA . MET A 1 88 ? 30.440 7.318 -18.087 1.00 42.06 88 MET A CA 1
ATOM 671 C C . MET A 1 88 ? 31.036 5.977 -18.555 1.00 42.06 88 MET A C 1
ATOM 673 O O . MET A 1 88 ? 30.407 5.255 -19.317 1.00 42.06 88 MET A O 1
ATOM 677 N N . HIS A 1 89 ? 32.220 5.661 -18.018 1.00 41.28 89 HIS A N 1
ATOM 678 C CA . HIS A 1 89 ? 32.931 4.372 -18.037 1.00 41.28 89 HIS A CA 1
ATOM 679 C C . HIS A 1 89 ? 33.194 3.681 -19.389 1.00 41.28 89 HIS A C 1
ATOM 681 O O . HIS A 1 89 ? 32.429 2.830 -19.837 1.00 41.28 89 HIS A O 1
ATOM 687 N N . ALA A 1 90 ? 34.401 3.911 -19.915 1.00 43.62 90 ALA A N 1
ATOM 688 C CA . ALA A 1 90 ? 35.210 2.790 -20.395 1.00 43.62 90 ALA A CA 1
ATOM 689 C C . ALA A 1 90 ? 35.612 1.902 -19.197 1.00 43.62 90 ALA A C 1
ATOM 691 O O . ALA A 1 90 ? 35.762 2.408 -18.073 1.00 43.62 90 ALA A O 1
ATOM 692 N N . PRO A 1 91 ? 35.705 0.586 -19.416 1.00 45.34 91 PRO A N 1
ATOM 693 C CA . PRO A 1 91 ? 36.951 -0.086 -19.070 1.00 45.34 91 PRO A CA 1
ATOM 694 C C . PRO A 1 91 ? 37.476 -0.988 -20.194 1.00 45.34 91 PRO A C 1
ATOM 696 O O . PRO A 1 91 ? 36.760 -1.821 -20.750 1.00 45.34 91 PRO A O 1
ATOM 699 N N . GLU A 1 92 ? 38.762 -0.829 -20.456 1.00 48.31 92 GLU A N 1
ATOM 700 C CA . GLU A 1 92 ? 39.679 -1.810 -21.024 1.00 48.31 92 GLU A CA 1
ATOM 701 C C . GLU A 1 92 ? 40.197 -2.734 -19.888 1.00 48.31 92 GLU A C 1
ATOM 703 O O . GLU A 1 92 ? 40.064 -2.395 -18.709 1.00 48.31 92 GLU A O 1
ATOM 708 N N . GLU A 1 93 ? 40.789 -3.906 -20.123 1.00 46.28 93 GLU A N 1
ATOM 709 C CA . GLU A 1 93 ? 41.119 -4.624 -21.374 1.00 46.28 93 GLU A CA 1
ATOM 710 C C . GLU A 1 93 ? 40.063 -5.763 -21.594 1.00 46.28 93 GLU A C 1
ATOM 712 O O . GLU A 1 93 ? 38.975 -5.671 -21.026 1.00 46.28 93 GLU A O 1
ATOM 717 N N . ASP A 1 94 ? 40.126 -6.783 -22.463 1.00 44.66 94 ASP A N 1
ATOM 718 C CA . ASP A 1 94 ? 41.173 -7.439 -23.265 1.00 44.66 94 ASP A CA 1
ATOM 719 C C . ASP A 1 94 ? 40.633 -7.872 -24.654 1.00 44.66 94 ASP A C 1
ATOM 721 O O . ASP A 1 94 ? 39.420 -7.888 -24.896 1.00 44.66 94 ASP A O 1
ATOM 725 N N . ARG A 1 95 ? 41.523 -8.298 -25.567 1.00 40.16 95 ARG A N 1
ATOM 726 C CA . ARG A 1 95 ? 41.193 -9.150 -26.730 1.00 40.16 95 ARG A CA 1
ATOM 727 C C . ARG A 1 95 ? 42.428 -9.932 -27.202 1.00 40.16 95 ARG A C 1
ATOM 729 O O . ARG A 1 95 ? 43.431 -9.316 -27.544 1.00 40.16 95 ARG A O 1
ATOM 736 N N . GLU A 1 96 ? 42.327 -11.259 -27.256 1.00 42.03 96 GLU A N 1
ATOM 737 C CA . GLU A 1 96 ? 43.328 -12.144 -27.876 1.00 42.03 96 GLU A CA 1
ATOM 738 C C . GLU A 1 96 ? 43.171 -12.236 -29.411 1.00 42.03 96 GLU A C 1
ATOM 740 O O . GLU A 1 96 ? 42.090 -11.965 -29.937 1.00 42.03 96 GLU A O 1
ATOM 745 N N . GLU A 1 97 ? 44.260 -12.666 -30.069 1.00 44.91 97 GLU A N 1
ATOM 746 C CA . GLU A 1 97 ? 44.475 -12.877 -31.525 1.00 44.91 97 GLU A CA 1
ATOM 747 C C . GLU A 1 97 ? 44.430 -11.629 -32.442 1.00 44.91 97 GLU A C 1
ATOM 749 O O . GLU A 1 97 ? 43.341 -11.178 -32.868 1.00 44.91 97 GLU A O 1
#

Secondary structure (DSSP, 8-state):
-TTTTT---SSS-HHHHHHHHHHH-SSTT-S---HHHHHHHHHHHHHHTTS-HHHHHHHHHHTTSS----------TTS--TT----S---------

InterPro domains:
  IPR008907 Tubulin polymerization-promoting protein [PF05517] (1-91)
  IPR008907 Tubulin polymerization-promoting protein [PTHR12932] (1-89)
  IPR011992 EF-hand domain pair [SSF47473] (1-90)

Radius of gyration: 20.71 Å; chains: 1; bounding box: 57×33×46 Å

pLDDT: mean 70.92, std 17.15, range [40.16, 89.81]

Foldseek 3Di:
DCVQLVLDDPLRHPVNLVVLVCVLDPDNPDPDDDPVSVLVSLVVSCVSVVHPSVVVVVSCVVSVHPDPPDDPDDDDPPPPCPPDDPDDDDDDDDDDD

Organism: Hemiselmis andersenii (NCBI:txid464988)

Sequence (97 aa):
MVRDAGLLDKLLTMTEVDLIFTRVKTSSSQRRIAYAQFLEALGHVAVRKAQPAAVVVDKLVSAGGPQFYGTIAEANKFHDDKSLYTGMHAPEEDREE